Protein AF-A0A9W8HMU1-F1 (afdb_monomer_lite)

Organism: NCBI:txid2761395

Sequence (61 aa):
MNITQKINTAPLVYEVESQTRAVLKTDFDDNVSDPIDAKEVYDQIRKINDPEHPLTLEQLR

Radius of gyration: 19.89 Å; chains: 1; bounding box: 27×60×38 Å

InterPro domains:
  IPR034904 Fe-S cluster assembly domain superfamily [G3DSA:3.30.300.130] (30-61)

Foldseek 3Di:
DDPPDDPDDDDDDDDLDPDDDDDDPLVPPPVDDDDDDPVNVCVVQQQPADPVDRHGPVGPD

Structure (mmCIF, N/CA/C/O backbone):
data_AF-A0A9W8HMU1-F1
#
_entry.id   AF-A0A9W8HMU1-F1
#
loop_
_atom_site.group_PDB
_atom_site.id
_atom_site.type_symbol
_atom_site.label_atom_id
_atom_site.label_alt_id
_atom_site.label_comp_id
_atom_site.label_asym_id
_atom_site.label_entity_id
_atom_site.label_seq_id
_atom_site.pdbx_PDB_ins_code
_atom_site.Cartn_x
_atom_site.Cartn_y
_atom_site.Cartn_z
_atom_site.occupancy
_atom_site.B_iso_or_equiv
_atom_site.auth_seq_id
_atom_site.auth_comp_id
_atom_site.auth_asym_id
_atom_site.auth_atom_id
_atom_site.pdbx_PDB_model_num
ATOM 1 N N . MET A 1 1 ? -4.705 50.010 1.201 1.00 41.12 1 MET A N 1
ATOM 2 C CA . MET A 1 1 ? -3.834 48.857 1.513 1.00 41.12 1 MET A CA 1
ATOM 3 C C . MET A 1 1 ? -4.734 47.641 1.632 1.00 41.12 1 MET A C 1
ATOM 5 O O . MET A 1 1 ? -5.586 47.627 2.509 1.00 41.12 1 MET A O 1
ATOM 9 N N . ASN A 1 2 ? -4.629 46.693 0.699 1.00 50.66 2 ASN A N 1
ATOM 10 C CA . ASN A 1 2 ? -5.515 45.529 0.640 1.00 50.66 2 ASN A CA 1
ATOM 11 C C . ASN A 1 2 ? -4.995 44.443 1.581 1.00 50.66 2 ASN A C 1
ATOM 13 O O . ASN A 1 2 ? -4.026 43.757 1.266 1.00 50.66 2 ASN A O 1
ATOM 17 N N . ILE A 1 3 ? -5.641 44.285 2.732 1.00 57.56 3 ILE A N 1
ATOM 18 C CA . ILE A 1 3 ? -5.403 43.147 3.618 1.00 57.56 3 ILE A CA 1
ATOM 19 C C . ILE A 1 3 ? -6.206 41.943 3.117 1.00 57.56 3 ILE A C 1
ATOM 21 O O . ILE A 1 3 ? -7.356 41.743 3.481 1.00 57.56 3 ILE A O 1
ATOM 25 N N . THR A 1 4 ? -5.613 41.120 2.254 1.00 62.72 4 THR A N 1
ATOM 26 C CA . THR A 1 4 ? -6.107 39.749 2.032 1.00 62.72 4 THR A CA 1
ATOM 27 C C . THR A 1 4 ? -5.260 38.804 2.872 1.00 62.72 4 THR A C 1
ATOM 29 O O . THR A 1 4 ? -4.418 38.077 2.357 1.00 62.72 4 THR A O 1
ATOM 32 N N . GLN A 1 5 ? -5.419 38.865 4.194 1.00 67.00 5 GLN A N 1
ATOM 33 C CA . GLN A 1 5 ? -4.833 37.855 5.071 1.00 67.00 5 GLN A CA 1
ATOM 34 C C . GLN A 1 5 ? -5.838 36.715 5.232 1.00 67.00 5 GLN A C 1
ATOM 36 O O . GLN A 1 5 ? -6.949 36.922 5.716 1.00 67.00 5 GLN A O 1
ATOM 41 N N . LYS A 1 6 ? -5.459 35.516 4.772 1.00 74.12 6 LYS A N 1
ATOM 42 C CA . LYS A 1 6 ? -6.228 34.288 5.006 1.00 74.12 6 LYS A CA 1
ATOM 43 C C . LYS A 1 6 ? -6.250 34.013 6.512 1.00 74.12 6 LYS A C 1
ATOM 45 O O . LYS A 1 6 ? -5.193 33.880 7.118 1.00 74.12 6 LYS A O 1
ATOM 50 N N . ILE A 1 7 ? -7.448 33.942 7.092 1.00 82.44 7 ILE A N 1
ATOM 51 C CA . ILE A 1 7 ? -7.669 33.723 8.534 1.00 82.44 7 ILE A CA 1
ATOM 52 C C . ILE A 1 7 ? -7.763 32.239 8.915 1.00 82.44 7 ILE A C 1
ATOM 54 O O . ILE A 1 7 ? -7.775 31.904 10.094 1.00 82.44 7 ILE A O 1
ATOM 58 N N . ASN A 1 8 ? -7.853 31.352 7.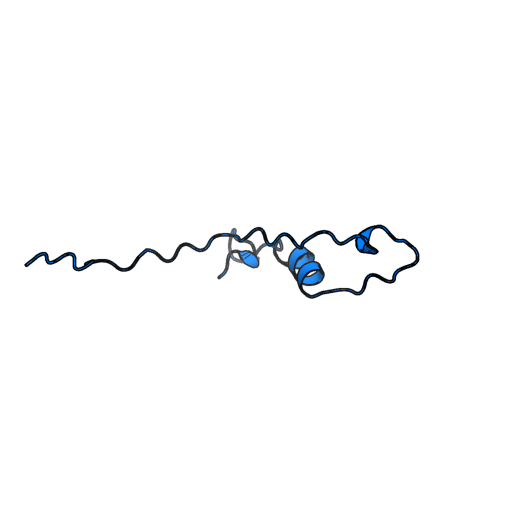926 1.00 79.88 8 ASN A N 1
ATOM 59 C CA . ASN A 1 8 ? -7.996 29.917 8.106 1.00 79.88 8 ASN A CA 1
ATOM 60 C C . ASN A 1 8 ? -6.955 29.151 7.282 1.00 79.88 8 ASN A C 1
ATOM 62 O O . ASN A 1 8 ? -6.732 29.426 6.100 1.00 79.88 8 ASN A O 1
ATOM 66 N N . THR A 1 9 ? -6.338 28.159 7.921 1.00 81.88 9 THR A N 1
ATOM 67 C CA . THR A 1 9 ? -5.540 27.138 7.239 1.00 81.88 9 THR A CA 1
ATOM 68 C C . THR A 1 9 ? -6.468 26.289 6.373 1.00 81.88 9 THR A C 1
ATOM 70 O O . THR A 1 9 ? -7.596 25.996 6.774 1.00 81.88 9 THR A O 1
ATOM 73 N N . ALA A 1 10 ? -6.017 25.915 5.173 1.00 81.00 10 ALA A N 1
ATOM 74 C CA . ALA A 1 10 ? -6.766 24.984 4.336 1.00 81.00 10 ALA A CA 1
ATOM 75 C C . ALA A 1 10 ? -6.972 23.660 5.099 1.00 81.00 10 ALA A C 1
ATOM 77 O O . ALA A 1 10 ? -6.037 23.206 5.764 1.00 81.00 10 ALA A O 1
ATOM 78 N N . PRO A 1 11 ? -8.169 23.054 5.045 1.00 79.81 11 PRO A N 1
ATOM 79 C CA . PRO A 1 11 ? -8.397 21.770 5.689 1.00 79.81 11 PRO A CA 1
ATOM 80 C C . PRO A 1 11 ? -7.432 20.732 5.115 1.00 79.81 11 PRO A C 1
ATOM 82 O O . PRO A 1 11 ? -7.146 20.734 3.916 1.00 79.81 11 PRO A O 1
ATOM 85 N N . LEU A 1 12 ? -6.924 19.858 5.979 1.00 76.38 12 LEU A N 1
ATOM 86 C CA . LEU A 1 12 ? -6.059 18.769 5.557 1.00 76.38 12 LEU A CA 1
ATOM 87 C C . LEU A 1 12 ? -6.950 17.676 4.954 1.00 76.38 12 LEU A C 1
ATOM 89 O O . LEU A 1 12 ? -7.617 16.937 5.673 1.00 76.38 12 LEU A O 1
ATOM 93 N N . VAL A 1 13 ? -7.046 17.662 3.625 1.00 75.19 13 VAL A N 1
ATOM 94 C CA . VAL A 1 13 ? -7.822 16.670 2.876 1.00 75.19 13 VAL A CA 1
ATOM 95 C C . VAL A 1 13 ? -6.900 15.495 2.572 1.00 75.19 13 VAL A C 1
ATOM 97 O O . VAL A 1 13 ? -5.927 15.645 1.837 1.00 75.19 13 VAL A O 1
ATOM 100 N N . TYR A 1 14 ? -7.197 14.334 3.150 1.00 68.69 14 TYR A N 1
ATOM 101 C CA . TYR A 1 14 ? -6.534 13.085 2.791 1.00 68.69 14 TYR A CA 1
ATOM 102 C C . TYR A 1 14 ? -7.252 12.483 1.586 1.00 68.69 14 TYR A C 1
ATOM 104 O O . TYR A 1 14 ? -8.284 11.827 1.723 1.00 68.69 14 TYR A O 1
ATOM 112 N N . GLU A 1 15 ? -6.732 12.749 0.391 1.00 70.56 15 GLU A N 1
ATOM 113 C CA . GLU A 1 15 ? -7.163 12.034 -0.805 1.00 70.56 15 GLU A CA 1
ATOM 114 C C . GLU A 1 15 ? -6.535 10.638 -0.809 1.00 70.56 15 GLU A C 1
ATOM 116 O O . GLU A 1 15 ? -5.346 10.468 -0.526 1.00 70.56 15 GLU A O 1
ATOM 121 N N . VAL A 1 16 ? -7.338 9.627 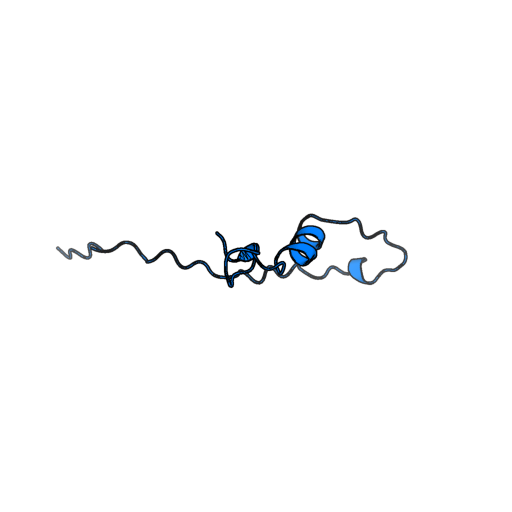-1.144 1.00 68.81 16 VAL A N 1
ATOM 122 C CA . VAL A 1 16 ? -6.813 8.309 -1.505 1.00 68.81 16 VAL A CA 1
ATOM 123 C C . VAL A 1 16 ? -6.192 8.472 -2.887 1.00 68.81 16 VAL A C 1
ATOM 125 O O . VAL A 1 16 ? -6.877 8.348 -3.903 1.00 68.81 16 VAL A O 1
ATOM 128 N N . GLU A 1 17 ? -4.919 8.867 -2.927 1.00 68.50 17 GLU A N 1
ATOM 129 C CA . GLU A 1 17 ? -4.206 9.080 -4.182 1.00 68.50 17 GLU A CA 1
ATOM 130 C C . GLU A 1 17 ? -4.246 7.799 -5.016 1.00 68.50 17 GLU A C 1
ATOM 132 O O . GLU A 1 17 ? -3.662 6.768 -4.674 1.00 68.50 17 GLU A O 1
ATOM 137 N N . SER A 1 18 ? -4.899 7.868 -6.174 1.00 66.25 18 SER A N 1
ATOM 138 C CA . SER A 1 18 ? -4.754 6.844 -7.195 1.00 66.25 18 SER A CA 1
ATOM 139 C C . SER A 1 18 ? -3.370 6.990 -7.825 1.00 66.25 18 SER A C 1
ATOM 141 O O . SER A 1 18 ? -3.211 7.624 -8.866 1.00 66.25 18 SER A O 1
ATOM 143 N N . GLN A 1 19 ? -2.346 6.429 -7.184 1.00 66.00 19 GLN A N 1
ATOM 144 C CA . GLN A 1 19 ? -1.018 6.355 -7.776 1.00 66.00 19 GLN A CA 1
ATOM 145 C C . GLN A 1 19 ? -1.069 5.416 -8.987 1.00 66.00 19 GLN A C 1
ATOM 147 O O . GLN A 1 19 ? -1.096 4.190 -8.861 1.00 66.00 19 GLN A O 1
ATOM 152 N N . THR A 1 20 ? -1.112 5.994 -10.182 1.00 68.94 20 THR A N 1
ATOM 153 C CA . THR A 1 20 ? -0.961 5.271 -11.445 1.00 68.94 20 THR A CA 1
ATOM 154 C C . THR A 1 20 ? 0.490 5.368 -11.896 1.00 68.94 20 THR A C 1
ATOM 156 O O . THR A 1 20 ? 0.990 6.470 -12.127 1.00 68.94 20 THR A O 1
ATOM 159 N N . ARG A 1 21 ? 1.174 4.226 -12.028 1.00 76.50 21 ARG A N 1
ATOM 160 C CA . ARG A 1 21 ? 2.497 4.172 -12.662 1.00 76.50 21 ARG A CA 1
ATOM 161 C C . ARG A 1 21 ? 2.331 4.366 -14.171 1.00 76.50 21 ARG A C 1
ATOM 163 O O . ARG A 1 21 ? 1.365 3.887 -14.763 1.00 76.50 21 ARG A O 1
ATOM 170 N N . ALA A 1 22 ? 3.264 5.091 -14.784 1.00 82.56 22 ALA A N 1
ATOM 171 C CA . ALA A 1 22 ? 3.320 5.211 -16.234 1.00 82.56 22 ALA A CA 1
ATOM 172 C C . ALA A 1 22 ? 3.642 3.842 -16.847 1.00 82.56 22 ALA A C 1
ATOM 174 O O . ALA A 1 22 ? 4.642 3.230 -16.477 1.00 82.56 22 ALA A O 1
ATOM 175 N N . VAL A 1 23 ? 2.801 3.393 -17.778 1.00 85.62 23 VAL A N 1
ATOM 176 C CA . VAL A 1 23 ? 3.014 2.140 -18.508 1.00 85.62 23 VAL A CA 1
ATOM 177 C C . VAL A 1 23 ? 4.222 2.302 -19.429 1.00 85.62 23 VAL A C 1
ATOM 179 O O . VAL A 1 23 ? 4.266 3.216 -20.260 1.00 85.62 23 VAL A O 1
ATOM 182 N N . LEU A 1 24 ? 5.207 1.426 -19.277 1.00 86.75 24 LEU A N 1
ATOM 183 C CA . LEU A 1 24 ? 6.403 1.373 -20.106 1.00 86.75 24 LEU A CA 1
ATOM 184 C C . LEU A 1 24 ? 6.212 0.359 -21.236 1.00 86.75 24 LEU A C 1
ATOM 186 O O . LEU A 1 24 ? 5.454 -0.598 -21.131 1.00 86.75 24 LEU A O 1
ATOM 190 N N . LYS A 1 25 ? 6.944 0.536 -22.341 1.00 87.88 25 LYS A N 1
ATOM 191 C CA . LYS A 1 25 ? 6.921 -0.438 -23.450 1.00 87.88 25 LYS A CA 1
ATOM 192 C C . LYS A 1 25 ? 7.437 -1.818 -23.029 1.00 87.88 25 LYS A C 1
ATOM 194 O O . LYS A 1 25 ? 7.029 -2.810 -23.615 1.00 87.88 25 LYS A O 1
ATOM 199 N N . THR A 1 26 ? 8.333 -1.852 -22.045 1.00 90.06 26 THR A N 1
ATOM 200 C CA . THR A 1 26 ? 8.909 -3.072 -21.470 1.00 90.06 26 THR A CA 1
ATOM 201 C C . THR A 1 26 ? 7.904 -3.877 -20.659 1.00 90.06 26 THR A C 1
ATOM 203 O O . THR A 1 26 ? 8.086 -5.077 -20.542 1.00 90.06 26 THR A O 1
ATOM 206 N N . ASP A 1 27 ? 6.833 -3.252 -20.159 1.00 86.88 27 ASP A N 1
ATOM 207 C CA . ASP A 1 27 ? 5.817 -3.932 -19.342 1.00 86.88 27 ASP A CA 1
ATOM 208 C C . ASP A 1 27 ? 5.020 -4.979 -20.155 1.00 86.88 27 ASP A C 1
ATOM 210 O O . ASP A 1 27 ? 4.295 -5.788 -19.587 1.00 86.88 27 ASP A O 1
ATOM 214 N N . PHE A 1 28 ? 5.143 -4.967 -21.490 1.00 89.44 28 PHE A N 1
ATOM 215 C CA . PHE A 1 28 ? 4.503 -5.921 -22.405 1.00 89.44 28 PHE A CA 1
ATOM 216 C C . PHE A 1 28 ? 5.500 -6.836 -23.135 1.00 89.44 28 PHE A C 1
ATOM 218 O O . PHE A 1 28 ? 5.108 -7.533 -24.070 1.00 89.44 28 PHE A O 1
ATOM 225 N N . ASP A 1 29 ? 6.787 -6.789 -22.784 1.00 93.81 29 ASP A N 1
ATOM 226 C CA . ASP A 1 29 ? 7.808 -7.649 -23.384 1.00 93.81 29 ASP A CA 1
ATOM 227 C C . ASP A 1 29 ? 8.102 -8.833 -22.459 1.00 93.81 29 ASP A C 1
ATOM 229 O O . ASP A 1 29 ? 8.826 -8.694 -21.477 1.00 93.81 29 ASP A O 1
ATOM 233 N N . ASP A 1 30 ? 7.585 -10.014 -22.807 1.00 91.94 30 ASP A N 1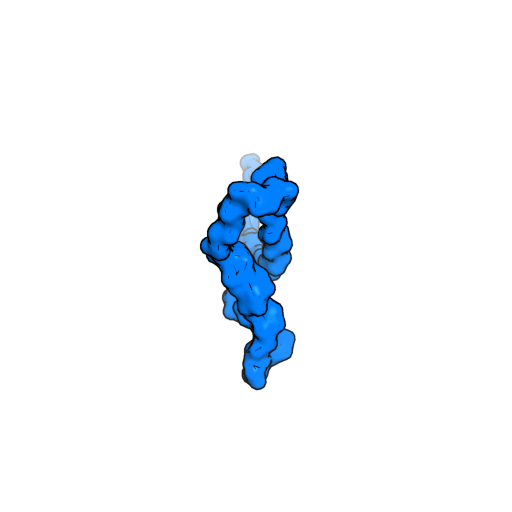
ATOM 234 C CA . ASP A 1 30 ? 7.770 -11.253 -22.036 1.00 91.94 30 ASP A CA 1
ATOM 235 C C . ASP A 1 30 ? 9.248 -11.690 -21.910 1.00 91.94 30 ASP A C 1
ATOM 237 O O . ASP A 1 30 ? 9.574 -12.563 -21.104 1.00 91.94 30 ASP A O 1
ATOM 241 N N . ASN A 1 31 ? 10.162 -11.113 -22.704 1.00 95.69 31 ASN A N 1
ATOM 242 C CA . ASN A 1 31 ? 11.603 -11.377 -22.599 1.00 95.69 31 ASN A CA 1
ATOM 243 C C . ASN A 1 31 ? 12.299 -10.477 -21.569 1.00 95.69 31 ASN A C 1
ATOM 245 O O . ASN A 1 31 ? 13.484 -10.672 -21.283 1.00 95.69 31 ASN A O 1
ATOM 249 N N . VAL A 1 32 ? 11.597 -9.478 -21.033 1.00 94.50 32 VAL A N 1
ATOM 250 C CA . VAL A 1 32 ? 12.109 -8.558 -20.020 1.00 94.50 32 VAL A CA 1
ATOM 251 C C . VAL A 1 32 ? 11.598 -9.002 -18.653 1.00 94.50 32 VAL A C 1
ATOM 253 O O . VAL A 1 32 ? 10.408 -9.198 -18.443 1.00 94.50 32 VAL A O 1
ATOM 256 N N . SER A 1 33 ? 12.513 -9.162 -17.696 1.00 91.62 33 SER A N 1
ATOM 257 C CA . SER A 1 33 ? 12.136 -9.464 -16.313 1.00 91.62 33 SER A CA 1
ATOM 258 C C . SER A 1 33 ? 11.471 -8.245 -15.676 1.00 91.62 33 SER A C 1
ATOM 260 O O . SER A 1 33 ? 12.088 -7.181 -15.637 1.00 91.62 33 SER A O 1
ATOM 262 N N . ASP A 1 34 ? 10.279 -8.428 -15.107 1.00 89.31 34 ASP A N 1
ATOM 263 C CA . ASP A 1 34 ? 9.584 -7.416 -14.303 1.00 89.31 34 ASP A CA 1
ATOM 264 C C . ASP A 1 34 ? 9.856 -7.654 -12.803 1.00 89.31 34 ASP A C 1
ATOM 266 O O . ASP A 1 34 ? 9.387 -8.649 -12.241 1.00 89.31 34 ASP A O 1
ATOM 270 N N . PRO A 1 35 ? 10.715 -6.847 -12.153 1.00 90.81 35 PRO A N 1
ATOM 271 C CA . PRO A 1 35 ? 11.007 -6.998 -10.735 1.00 90.81 35 PRO A CA 1
ATOM 272 C C . PRO A 1 35 ? 9.903 -6.384 -9.868 1.00 90.81 35 PRO A C 1
ATOM 274 O O . PRO A 1 35 ? 9.406 -5.299 -10.157 1.00 90.81 35 PRO A O 1
ATOM 277 N N . ILE A 1 36 ? 9.628 -7.024 -8.728 1.00 91.94 36 ILE A N 1
ATOM 278 C CA . ILE A 1 36 ? 8.681 -6.502 -7.736 1.00 91.94 36 ILE A CA 1
ATOM 279 C C . ILE A 1 36 ? 9.140 -5.132 -7.238 1.00 91.94 36 ILE A C 1
ATOM 281 O O . ILE A 1 36 ? 10.280 -4.967 -6.787 1.00 91.94 36 ILE A O 1
ATOM 285 N N . ASP A 1 37 ? 8.227 -4.165 -7.258 1.00 88.50 37 ASP A N 1
ATOM 286 C CA . ASP A 1 37 ? 8.459 -2.818 -6.753 1.00 88.50 37 ASP A CA 1
ATOM 287 C C . ASP A 1 37 ? 7.608 -2.499 -5.508 1.00 88.50 37 ASP A C 1
ATOM 289 O O . ASP A 1 37 ? 6.734 -3.253 -5.070 1.00 88.50 37 ASP A O 1
ATOM 293 N N . ALA A 1 38 ? 7.888 -1.354 -4.881 1.00 92.12 38 ALA A N 1
ATOM 294 C CA . ALA A 1 38 ? 7.152 -0.919 -3.695 1.00 92.12 38 ALA A CA 1
ATOM 295 C C . ALA A 1 38 ? 5.668 -0.639 -3.987 1.00 92.12 38 ALA A C 1
ATOM 297 O O . ALA A 1 38 ? 4.839 -0.737 -3.081 1.00 92.12 38 ALA A O 1
ATOM 298 N N . LYS A 1 39 ? 5.327 -0.281 -5.231 1.00 87.81 39 LYS A N 1
ATOM 299 C CA . LYS A 1 39 ? 3.957 0.023 -5.637 1.00 87.81 39 LYS A CA 1
ATOM 300 C C . LYS A 1 39 ? 3.130 -1.253 -5.736 1.00 87.81 39 LYS A C 1
ATOM 302 O O . LYS A 1 39 ? 1.995 -1.256 -5.273 1.00 87.81 39 LYS A O 1
ATOM 307 N N . GLU A 1 40 ? 3.706 -2.327 -6.256 1.00 90.00 40 GLU A N 1
ATOM 308 C CA . GLU A 1 40 ? 3.086 -3.647 -6.298 1.00 90.00 40 GLU A CA 1
ATOM 309 C C . GLU A 1 40 ? 2.761 -4.143 -4.884 1.00 90.00 40 GLU A C 1
ATOM 311 O O . GLU A 1 40 ? 1.617 -4.494 -4.587 1.00 90.00 40 GLU A O 1
ATOM 316 N N . VAL A 1 41 ? 3.736 -4.079 -3.970 1.00 92.69 41 VAL A N 1
ATOM 317 C CA . VAL A 1 41 ? 3.521 -4.445 -2.560 1.00 92.69 41 VAL A CA 1
ATOM 318 C C . VAL A 1 41 ? 2.446 -3.562 -1.922 1.00 92.69 41 VAL A C 1
ATOM 320 O O . VAL A 1 41 ? 1.566 -4.063 -1.222 1.00 92.69 41 VAL A O 1
ATOM 323 N N . TYR A 1 42 ? 2.480 -2.253 -2.180 1.00 91.56 42 TYR A N 1
ATOM 324 C CA . TYR A 1 42 ? 1.489 -1.312 -1.669 1.00 91.56 42 TYR A CA 1
ATOM 325 C C . TYR A 1 42 ? 0.074 -1.61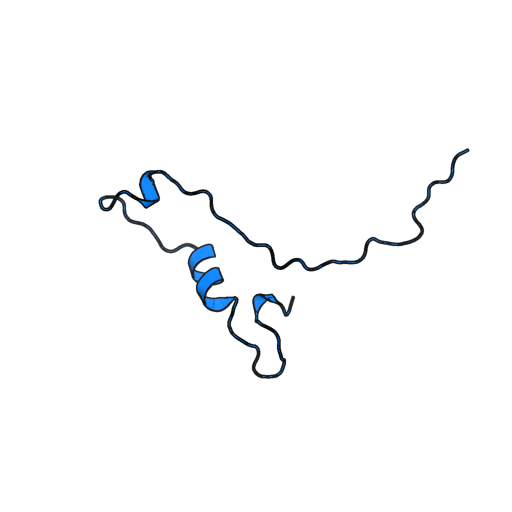8 -2.177 1.00 91.56 42 TYR A C 1
ATOM 327 O O . TYR A 1 42 ? -0.862 -1.688 -1.381 1.00 91.56 42 TYR A O 1
ATOM 335 N N . ASP A 1 43 ? -0.094 -1.856 -3.479 1.00 89.56 43 ASP A N 1
ATOM 336 C CA . ASP A 1 43 ? -1.389 -2.174 -4.085 1.00 89.56 43 ASP A CA 1
ATOM 337 C C . ASP A 1 43 ? -2.021 -3.435 -3.491 1.00 89.56 43 ASP A C 1
ATOM 339 O O . ASP A 1 43 ? -3.247 -3.491 -3.356 1.00 89.56 43 ASP A O 1
ATOM 343 N N . GLN A 1 44 ? -1.192 -4.405 -3.101 1.00 93.06 44 GLN A N 1
ATOM 344 C CA . GLN A 1 44 ? -1.633 -5.643 -2.463 1.00 93.06 44 GLN A CA 1
ATOM 345 C C . GLN A 1 44 ? -2.158 -5.419 -1.037 1.00 93.06 44 GLN A C 1
ATOM 347 O O . GLN A 1 44 ? -3.144 -6.042 -0.645 1.00 93.06 44 GLN A O 1
ATOM 352 N N . ILE A 1 45 ? -1.536 -4.531 -0.252 1.00 93.50 45 ILE A N 1
ATOM 353 C CA . ILE A 1 45 ? -1.864 -4.369 1.178 1.00 93.50 45 ILE A CA 1
ATOM 354 C C . ILE A 1 45 ? -2.832 -3.219 1.478 1.00 93.50 45 ILE A C 1
ATOM 356 O O . ILE A 1 45 ? -3.512 -3.239 2.502 1.00 93.50 45 ILE A O 1
ATOM 360 N N . ARG A 1 46 ? -2.934 -2.214 0.603 1.00 90.81 46 ARG A N 1
ATOM 361 C CA . ARG A 1 46 ? -3.654 -0.957 0.890 1.00 90.81 46 ARG A CA 1
ATOM 362 C C . ARG A 1 46 ? -5.154 -1.120 1.172 1.00 90.81 46 ARG A C 1
ATOM 364 O O . ARG A 1 46 ? -5.743 -0.308 1.880 1.00 90.81 46 ARG A O 1
ATOM 371 N N . LYS A 1 47 ? -5.768 -2.189 0.649 1.00 92.06 47 LYS A N 1
ATOM 372 C CA . LYS A 1 47 ? -7.202 -2.508 0.805 1.00 92.06 47 LYS A CA 1
ATOM 373 C C . LYS A 1 47 ? -7.507 -3.452 1.968 1.00 92.06 47 LYS A C 1
ATOM 375 O O . LYS A 1 47 ? -8.664 -3.823 2.147 1.00 92.06 47 LYS A O 1
ATOM 380 N N . ILE A 1 48 ? -6.495 -3.879 2.723 1.00 95.12 48 ILE A N 1
ATOM 381 C CA . ILE A 1 48 ? -6.716 -4.674 3.931 1.00 95.12 48 ILE A CA 1
ATOM 382 C C . ILE A 1 48 ? -7.541 -3.826 4.901 1.00 95.12 48 ILE A C 1
ATOM 384 O O . ILE A 1 48 ? -7.230 -2.655 5.117 1.00 95.12 48 ILE A O 1
ATOM 388 N N . ASN A 1 49 ? -8.608 -4.413 5.441 1.00 94.25 49 ASN A N 1
ATOM 389 C CA . ASN A 1 49 ? -9.455 -3.749 6.423 1.00 94.25 49 ASN A CA 1
ATOM 390 C C . ASN A 1 49 ? -8.775 -3.76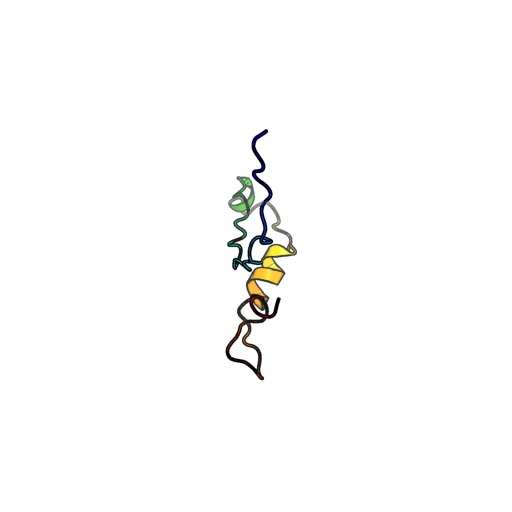6 7.789 1.00 94.25 49 ASN A C 1
ATOM 392 O O . ASN A 1 49 ? -8.210 -4.786 8.195 1.00 94.25 49 ASN A O 1
ATOM 396 N N . ASP A 1 50 ? -8.875 -2.649 8.491 1.00 94.94 50 ASP A N 1
ATOM 397 C CA . ASP A 1 50 ? -8.552 -2.584 9.903 1.00 94.94 50 ASP A CA 1
ATOM 398 C C . ASP A 1 50 ? -9.528 -3.475 10.707 1.00 94.94 50 ASP A C 1
ATOM 400 O O . ASP A 1 50 ? -10.732 -3.474 10.433 1.00 94.94 50 ASP A O 1
ATOM 404 N N . PRO A 1 51 ? -9.046 -4.291 11.661 1.00 96.44 51 PRO A N 1
ATOM 405 C CA . PRO A 1 51 ? -9.915 -5.171 12.442 1.00 96.44 51 PRO A CA 1
ATOM 406 C C . PRO A 1 51 ? -10.756 -4.434 13.498 1.00 96.44 51 PRO A C 1
ATOM 408 O O . PRO A 1 51 ? -11.754 -4.988 13.961 1.00 96.44 51 PRO A O 1
ATOM 411 N N . GLU A 1 52 ? -10.373 -3.221 13.896 1.00 95.94 52 GLU A N 1
ATOM 412 C CA . GLU A 1 52 ? -11.034 -2.417 14.930 1.00 95.94 52 GLU A CA 1
ATOM 413 C C . GLU A 1 52 ? -11.958 -1.338 14.338 1.00 95.94 52 GLU A C 1
ATOM 415 O O . GLU A 1 52 ? -12.897 -0.879 15.000 1.00 95.94 52 GLU A O 1
ATOM 420 N N . HIS A 1 53 ? -11.734 -0.946 13.080 1.00 94.25 53 HIS A N 1
ATOM 421 C CA . HIS A 1 53 ? -12.411 0.174 12.433 1.00 94.25 53 HIS A CA 1
ATOM 422 C C .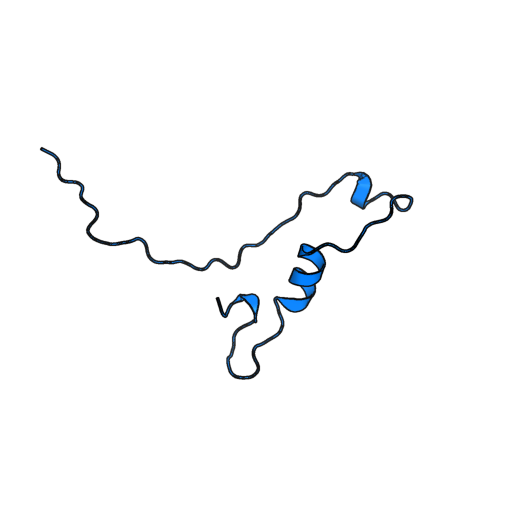 HIS A 1 53 ? -12.893 -0.140 11.006 1.00 94.25 53 HIS A C 1
ATOM 424 O O . HIS A 1 53 ? -12.278 -0.916 10.284 1.00 94.25 53 HIS A O 1
ATOM 430 N N . PRO A 1 54 ? -13.977 0.507 10.531 1.00 92.69 54 PRO A N 1
ATOM 431 C CA . PRO A 1 54 ? -14.485 0.335 9.168 1.00 92.69 54 PRO A CA 1
ATOM 432 C C . PRO A 1 54 ? -13.671 1.154 8.145 1.00 92.69 54 PRO A C 1
ATOM 434 O O . PRO A 1 54 ? -14.235 1.934 7.378 1.00 92.69 54 PRO A O 1
ATOM 437 N N . LEU A 1 55 ? -12.345 1.013 8.171 1.00 92.88 55 LEU A N 1
ATOM 438 C CA . LEU A 1 55 ? -11.380 1.714 7.320 1.00 92.88 55 LEU A CA 1
ATOM 439 C C . LEU A 1 55 ? -10.368 0.713 6.749 1.00 92.88 55 LEU A C 1
ATOM 441 O O . LEU A 1 55 ? -10.114 -0.333 7.345 1.00 92.88 55 LEU A O 1
ATOM 445 N N . THR A 1 56 ? -9.767 1.029 5.603 1.00 92.50 56 THR A N 1
ATOM 446 C CA . THR A 1 56 ? -8.614 0.274 5.092 1.00 92.50 56 THR A CA 1
ATOM 447 C C . THR A 1 56 ? -7.308 0.794 5.686 1.00 92.50 56 THR A C 1
ATOM 449 O O . THR A 1 56 ? -7.237 1.944 6.115 1.00 92.50 56 THR A O 1
ATOM 452 N N . LEU A 1 57 ? -6.236 -0.004 5.644 1.00 90.88 57 LEU A N 1
ATOM 453 C CA . LEU A 1 57 ? -4.902 0.432 6.086 1.00 90.88 57 LEU A CA 1
ATOM 454 C C . LEU A 1 57 ? -4.419 1.709 5.372 1.00 90.88 57 LEU A C 1
ATOM 456 O O . LEU A 1 57 ? -3.705 2.515 5.958 1.00 90.88 57 LEU A O 1
ATOM 460 N N . GLU A 1 58 ? -4.827 1.919 4.118 1.00 90.44 58 GLU A N 1
ATOM 461 C CA . GLU A 1 58 ? -4.562 3.151 3.359 1.00 90.44 58 GLU A CA 1
ATOM 462 C C . GLU A 1 58 ? -5.265 4.386 3.938 1.00 90.44 58 GLU A C 1
ATOM 464 O O . GLU A 1 58 ? -4.753 5.498 3.826 1.00 90.44 58 GLU A O 1
ATOM 469 N N . GLN A 1 59 ? -6.428 4.191 4.559 1.00 89.12 59 GLN A N 1
ATOM 470 C CA . GLN A 1 59 ? -7.286 5.250 5.090 1.00 89.12 59 GLN A CA 1
ATOM 471 C C . GLN A 1 59 ? -6.951 5.649 6.534 1.00 89.12 59 GLN A C 1
ATOM 473 O O . GLN A 1 59 ? -7.415 6.695 6.978 1.00 89.12 59 GLN A O 1
ATOM 478 N N . LEU A 1 60 ? -6.140 4.871 7.260 1.00 84.62 60 LEU A N 1
ATOM 479 C CA . LEU A 1 60 ? -5.746 5.139 8.657 1.00 84.62 60 LEU A CA 1
ATOM 480 C C . LEU A 1 60 ? -4.669 6.235 8.815 1.00 84.62 60 LEU A C 1
ATOM 482 O O . LEU A 1 60 ? -3.964 6.266 9.824 1.00 84.62 60 LEU A O 1
ATOM 486 N N . ARG A 1 61 ? -4.490 7.081 7.798 1.00 65.00 61 ARG A N 1
ATOM 487 C CA . ARG A 1 61 ? -3.412 8.075 7.723 1.00 65.00 61 ARG A CA 1
ATOM 488 C C . ARG A 1 61 ? -3.452 9.155 8.799 1.00 65.00 61 ARG A C 1
ATOM 490 O O . ARG A 1 61 ? -4.557 9.620 9.148 1.00 65.00 61 ARG A O 1
#

pLDDT: mean 83.34, std 12.28, range [41.12, 96.44]

Secondary structure (DSSP, 8-state):
-------SPPP--------PPPPPGGGG-TTS-----HHHHHHHHTTPBPSSSSSBTTT--